Protein AF-A0A536GI34-F1 (afdb_monomer_lite)

Radius of gyration: 13.46 Å; chains: 1; bounding box: 27×25×49 Å

Structure (mmCIF, N/CA/C/O backbone):
data_AF-A0A536GI34-F1
#
_entry.id   AF-A0A536GI34-F1
#
loop_
_atom_site.group_PDB
_atom_site.id
_atom_site.type_symbol
_atom_site.label_atom_id
_atom_site.label_alt_id
_atom_site.label_comp_id
_atom_site.label_asym_id
_atom_site.label_entity_id
_atom_site.label_seq_id
_atom_site.pdbx_PDB_ins_code
_atom_site.Cartn_x
_atom_site.Cartn_y
_atom_site.Cartn_z
_atom_site.occupancy
_atom_site.B_iso_or_equiv
_atom_site.auth_seq_id
_atom_site.auth_comp_id
_atom_site.auth_asym_id
_atom_site.auth_atom_id
_atom_site.pdbx_PDB_model_num
ATOM 1 N N . MET A 1 1 ? -3.757 -11.556 -34.762 1.00 45.66 1 MET A N 1
ATOM 2 C CA . MET A 1 1 ? -3.437 -10.115 -34.827 1.00 45.66 1 MET A CA 1
ATOM 3 C C . MET A 1 1 ? -2.347 -9.844 -33.808 1.00 45.66 1 MET A C 1
ATOM 5 O O . MET A 1 1 ? -2.561 -10.055 -32.623 1.00 45.66 1 MET A O 1
ATOM 9 N N . GLN A 1 2 ? -1.147 -9.542 -34.299 1.00 47.25 2 GLN A N 1
ATOM 10 C CA . GLN A 1 2 ? 0.031 -9.222 -33.498 1.00 47.25 2 GLN A CA 1
ATOM 11 C C . GLN A 1 2 ? -0.079 -7.807 -32.922 1.00 47.25 2 GLN A C 1
ATOM 13 O O . GLN A 1 2 ? -0.595 -6.915 -33.588 1.00 47.25 2 GLN A O 1
ATOM 18 N N . GLY A 1 3 ? 0.502 -7.621 -31.735 1.00 44.53 3 GLY A N 1
ATOM 19 C CA . GLY A 1 3 ? 0.985 -6.329 -31.257 1.00 44.53 3 GLY A CA 1
ATOM 20 C C . GLY A 1 3 ? -0.067 -5.456 -30.587 1.00 44.53 3 GLY A C 1
ATOM 21 O O . GLY A 1 3 ? -0.797 -4.742 -31.258 1.00 44.53 3 GLY A O 1
ATOM 22 N N . ARG A 1 4 ? -0.069 -5.445 -29.249 1.00 43.06 4 ARG A N 1
ATOM 23 C CA . ARG A 1 4 ? 0.419 -4.294 -28.466 1.00 43.06 4 ARG A CA 1
ATOM 24 C C . ARG A 1 4 ? 0.205 -4.549 -26.972 1.00 43.06 4 ARG A C 1
ATOM 26 O O . ARG A 1 4 ? -0.613 -3.907 -26.325 1.00 43.06 4 ARG A O 1
ATOM 33 N N . ALA A 1 5 ? 1.019 -5.431 -26.396 1.00 45.62 5 ALA A N 1
ATOM 34 C CA . ALA A 1 5 ? 1.369 -5.314 -24.983 1.00 45.62 5 ALA A CA 1
ATOM 35 C C . ALA A 1 5 ? 2.311 -4.104 -24.815 1.00 45.62 5 ALA A C 1
ATOM 37 O O . ALA A 1 5 ? 3.455 -4.233 -24.408 1.00 45.62 5 ALA A O 1
ATOM 38 N N . SER A 1 6 ? 1.848 -2.907 -25.188 1.00 44.88 6 SER A N 1
ATOM 39 C CA . SER A 1 6 ? 2.393 -1.664 -24.642 1.00 44.88 6 SER A CA 1
ATOM 40 C C . SER A 1 6 ? 1.630 -1.384 -23.355 1.00 44.88 6 SER A C 1
ATOM 42 O O . SER A 1 6 ? 0.985 -0.351 -23.227 1.00 44.88 6 SER A O 1
ATOM 44 N N . GLN A 1 7 ? 1.612 -2.343 -22.427 1.00 56.41 7 GLN A N 1
ATOM 45 C CA . GLN A 1 7 ? 1.294 -1.986 -21.056 1.00 56.41 7 GLN A CA 1
ATOM 46 C C . GLN A 1 7 ? 2.569 -1.348 -20.546 1.00 56.41 7 GLN A C 1
ATOM 48 O O . GLN A 1 7 ? 3.557 -2.031 -20.287 1.00 56.41 7 GLN A O 1
ATOM 53 N N . TYR A 1 8 ? 2.590 -0.018 -20.554 1.00 60.50 8 TYR A N 1
ATOM 54 C CA . TYR A 1 8 ? 3.658 0.721 -19.912 1.00 60.50 8 TYR A CA 1
ATOM 55 C C . TYR A 1 8 ? 3.782 0.149 -18.493 1.00 60.50 8 TYR A C 1
ATOM 57 O O . TYR A 1 8 ? 2.761 0.079 -17.806 1.00 60.50 8 TYR A O 1
ATOM 65 N N . PRO A 1 9 ? 4.973 -0.290 -18.051 1.00 64.56 9 PRO A N 1
ATOM 66 C CA . PRO A 1 9 ? 5.160 -0.883 -16.721 1.00 64.56 9 PRO A CA 1
ATOM 67 C C . PRO A 1 9 ? 4.575 -0.011 -15.597 1.00 64.56 9 PRO A C 1
ATOM 69 O O . PRO A 1 9 ? 4.079 -0.501 -14.586 1.00 64.56 9 PRO A O 1
ATOM 72 N N . ARG A 1 10 ? 4.550 1.304 -15.836 1.00 70.62 10 ARG A N 1
ATOM 73 C CA . ARG A 1 10 ? 3.887 2.315 -15.017 1.00 70.62 10 ARG A CA 1
ATOM 74 C C . ARG A 1 10 ? 2.376 2.104 -14.858 1.00 70.62 10 ARG A C 1
ATOM 76 O O . ARG A 1 10 ? 1.858 2.207 -13.753 1.00 70.62 10 ARG A O 1
ATOM 83 N N . ASP A 1 11 ? 1.668 1.795 -15.938 1.00 75.25 11 ASP A N 1
ATOM 84 C CA . ASP A 1 11 ? 0.215 1.600 -15.919 1.00 75.25 11 ASP A CA 1
ATOM 85 C C . ASP A 1 11 ? -0.162 0.317 -15.174 1.00 75.25 11 ASP A C 1
ATOM 87 O O . ASP A 1 11 ? -1.199 0.253 -14.513 1.00 75.25 11 ASP A O 1
ATOM 91 N N . GLU A 1 12 ? 0.682 -0.711 -15.268 1.00 75.81 12 GLU A N 1
ATOM 92 C CA . GLU A 1 12 ? 0.532 -1.946 -14.500 1.00 75.81 12 GLU A CA 1
ATOM 93 C C . GLU A 1 12 ? 0.742 -1.694 -13.000 1.00 75.81 12 GLU A C 1
ATOM 95 O O . GLU A 1 12 ? -0.072 -2.139 -12.190 1.00 75.81 12 GLU A O 1
ATOM 100 N N . ALA A 1 13 ? 1.745 -0.887 -12.635 1.00 71.88 13 ALA A N 1
ATOM 101 C CA . ALA A 1 13 ? 1.972 -0.457 -11.255 1.00 71.88 13 ALA A CA 1
ATOM 102 C C . ALA A 1 13 ? 0.771 0.314 -10.679 1.00 71.88 13 ALA A C 1
ATOM 104 O O . ALA A 1 13 ? 0.349 0.051 -9.553 1.00 71.88 13 ALA A O 1
ATOM 105 N N . ILE A 1 14 ? 0.188 1.229 -11.464 1.00 75.94 14 ILE A N 1
ATOM 106 C CA . ILE A 1 14 ? -0.995 2.007 -11.064 1.00 75.94 14 ILE A CA 1
ATOM 107 C C . ILE A 1 14 ? -2.204 1.087 -10.860 1.00 75.94 14 ILE A C 1
ATOM 109 O O . ILE A 1 14 ? -2.881 1.186 -9.834 1.00 75.94 14 ILE A O 1
ATOM 113 N N . ARG A 1 15 ? -2.461 0.165 -11.800 1.00 78.62 15 ARG A N 1
ATOM 114 C CA . ARG A 1 15 ? -3.562 -0.806 -11.692 1.00 78.62 15 ARG A CA 1
ATOM 115 C C . ARG A 1 15 ? -3.409 -1.711 -10.473 1.00 78.62 15 ARG A C 1
ATOM 117 O O . ARG A 1 15 ? -4.386 -1.905 -9.755 1.00 78.62 15 ARG A O 1
ATOM 124 N N . ALA A 1 16 ? -2.205 -2.224 -10.223 1.00 81.06 16 ALA A N 1
ATOM 125 C CA . ALA A 1 16 ? -1.920 -3.050 -9.054 1.00 81.06 16 ALA A CA 1
ATOM 126 C C . ALA A 1 16 ? -2.148 -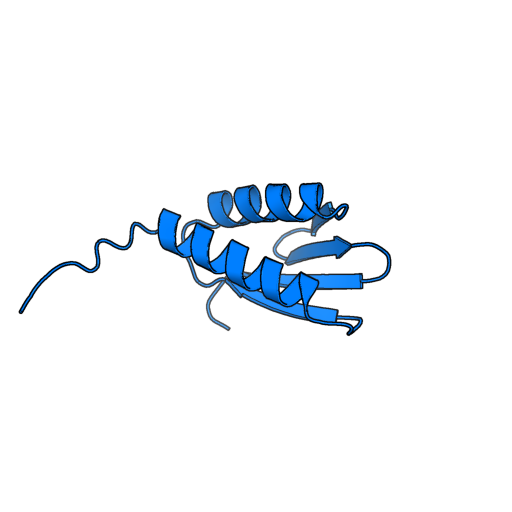2.270 -7.750 1.00 81.06 16 ALA A C 1
ATOM 128 O O . ALA A 1 16 ? -2.844 -2.756 -6.865 1.00 81.06 16 ALA A O 1
ATOM 129 N N . ALA A 1 17 ? -1.657 -1.029 -7.661 1.00 78.62 17 ALA A N 1
ATOM 130 C CA . ALA A 1 17 ? -1.857 -0.190 -6.482 1.00 78.62 17 ALA A CA 1
ATOM 131 C C . ALA A 1 17 ? -3.343 0.126 -6.223 1.00 78.62 17 ALA A C 1
ATOM 133 O O . ALA A 1 17 ? -3.781 0.112 -5.076 1.00 78.62 17 ALA A O 1
ATOM 134 N N . HIS A 1 18 ? -4.131 0.376 -7.275 1.00 76.00 18 HIS A N 1
ATOM 135 C CA . HIS A 1 18 ? -5.578 0.597 -7.149 1.00 76.00 18 HIS A CA 1
ATOM 136 C C . HIS A 1 18 ? -6.331 -0.669 -6.738 1.00 76.00 18 HIS A C 1
ATOM 138 O O . HIS A 1 18 ? -7.219 -0.600 -5.891 1.00 76.00 18 HIS A O 1
ATOM 144 N N . HIS A 1 19 ? -5.982 -1.816 -7.322 1.00 79.38 19 HIS A N 1
ATOM 145 C CA . HIS A 1 19 ? -6.555 -3.101 -6.938 1.00 79.38 19 HIS A CA 1
ATOM 146 C C . HIS A 1 19 ? -6.268 -3.403 -5.465 1.00 79.38 19 HIS A C 1
ATOM 148 O O . HIS A 1 19 ? -7.195 -3.684 -4.710 1.00 79.38 19 HIS A O 1
ATOM 154 N N . ASP A 1 20 ? -5.008 -3.279 -5.045 1.00 74.56 20 ASP A N 1
ATOM 155 C CA . ASP A 1 20 ? -4.609 -3.507 -3.661 1.00 74.56 20 ASP A CA 1
ATOM 156 C C . ASP A 1 20 ? -5.372 -2.564 -2.730 1.00 74.56 20 ASP A C 1
ATOM 158 O O . ASP A 1 20 ? -6.010 -3.046 -1.802 1.00 74.56 20 ASP A O 1
ATOM 162 N N . ALA A 1 21 ? -5.419 -1.258 -3.022 1.00 69.44 21 ALA A N 1
ATOM 163 C CA . ALA A 1 21 ? -6.194 -0.272 -2.261 1.00 69.44 21 ALA A CA 1
ATOM 164 C C . ALA A 1 21 ? -7.688 -0.621 -2.136 1.00 69.44 21 ALA A C 1
ATOM 166 O O . ALA A 1 21 ? -8.255 -0.527 -1.047 1.00 69.44 21 ALA A O 1
ATOM 167 N N . ALA A 1 22 ? -8.326 -1.058 -3.226 1.00 69.75 22 ALA A N 1
ATOM 168 C CA . ALA A 1 22 ? -9.722 -1.493 -3.216 1.00 69.75 22 ALA A CA 1
ATOM 169 C C . ALA A 1 22 ? -9.923 -2.746 -2.348 1.00 69.75 22 ALA A C 1
ATOM 171 O O . ALA A 1 22 ? -10.909 -2.847 -1.615 1.00 69.75 22 ALA A O 1
ATOM 172 N N . VAL A 1 23 ? -8.962 -3.671 -2.371 1.00 68.75 23 VAL A N 1
ATOM 173 C CA . VAL A 1 23 ? -8.934 -4.827 -1.469 1.00 68.75 23 VAL A CA 1
ATOM 174 C C . VAL A 1 23 ? -8.735 -4.384 -0.013 1.00 68.75 23 VAL A C 1
ATOM 176 O O . VAL A 1 23 ? -9.402 -4.928 0.868 1.00 68.75 23 VAL A O 1
ATOM 179 N N . LEU A 1 24 ? -7.917 -3.357 0.258 1.00 64.81 24 LEU A N 1
ATOM 180 C CA . LEU A 1 24 ? -7.754 -2.797 1.610 1.00 64.81 24 LEU A CA 1
ATOM 181 C C . LEU A 1 24 ? -9.064 -2.210 2.144 1.00 64.81 24 LEU A C 1
ATOM 183 O O . LEU A 1 24 ? -9.393 -2.414 3.310 1.00 64.81 24 LEU A O 1
ATOM 187 N N . ALA A 1 25 ? -9.820 -1.512 1.294 1.00 62.12 25 ALA A N 1
ATOM 188 C CA . ALA A 1 25 ? -11.124 -0.964 1.658 1.00 62.12 25 ALA A CA 1
ATOM 189 C C . ALA A 1 25 ? -12.178 -2.065 1.895 1.00 62.12 25 ALA A C 1
ATOM 191 O O . ALA A 1 25 ? -13.085 -1.884 2.706 1.00 62.12 25 ALA A O 1
ATOM 192 N N . GLY A 1 26 ? -12.059 -3.206 1.203 1.00 59.59 26 GLY A N 1
ATOM 193 C CA . GLY A 1 26 ? -13.011 -4.317 1.282 1.00 59.59 26 GLY A CA 1
ATOM 194 C C . GLY A 1 26 ? -12.753 -5.338 2.397 1.00 59.59 26 GLY A C 1
ATOM 195 O O . GLY A 1 26 ? -13.696 -5.988 2.849 1.00 59.59 26 GLY A O 1
ATOM 196 N N . ILE A 1 27 ? -11.507 -5.510 2.856 1.00 56.16 27 ILE A N 1
ATOM 197 C CA . ILE A 1 27 ? -11.150 -6.569 3.811 1.00 56.16 27 ILE A CA 1
ATOM 198 C C . ILE A 1 27 ? -11.189 -6.065 5.266 1.00 56.16 27 ILE A C 1
ATOM 200 O O . ILE A 1 27 ? -10.391 -5.243 5.713 1.00 56.16 27 ILE A O 1
ATOM 204 N N . LEU A 1 28 ? -12.124 -6.633 6.033 1.00 54.84 28 LEU A N 1
ATOM 205 C CA . LEU A 1 28 ? -12.336 -6.439 7.475 1.00 54.84 28 LEU A CA 1
ATOM 206 C C . LEU A 1 28 ? -11.354 -7.225 8.375 1.00 54.84 28 LEU A C 1
ATOM 208 O O . LEU A 1 28 ? -11.563 -7.275 9.584 1.00 54.84 28 LEU A O 1
ATOM 212 N N . THR A 1 29 ? -10.311 -7.863 7.832 1.00 53.34 29 THR A N 1
ATOM 213 C CA . THR A 1 29 ? -9.410 -8.743 8.602 1.00 53.34 29 THR A CA 1
ATOM 214 C C . THR A 1 29 ? -8.058 -8.099 8.918 1.00 53.34 29 THR A C 1
ATOM 216 O O . THR A 1 29 ? -7.486 -7.398 8.090 1.00 53.34 29 THR A O 1
ATOM 219 N N . ASP A 1 30 ? -7.558 -8.400 10.118 1.00 58.34 30 ASP A N 1
ATOM 220 C CA . ASP A 1 30 ? -6.387 -7.835 10.814 1.00 58.34 30 ASP A CA 1
ATOM 221 C C . ASP A 1 30 ? -5.081 -7.766 9.985 1.00 58.34 30 ASP A C 1
ATOM 223 O O . ASP A 1 30 ? -4.309 -6.812 10.105 1.00 58.34 30 ASP A O 1
ATOM 227 N N . GLU A 1 31 ? -4.844 -8.746 9.100 1.00 60.47 31 GLU A N 1
ATOM 228 C CA . GLU A 1 31 ? -3.632 -8.817 8.273 1.00 60.47 31 GLU A CA 1
ATOM 229 C C . GLU A 1 31 ? -3.940 -9.228 6.823 1.00 60.47 31 GLU A C 1
ATOM 231 O O . GLU A 1 31 ? -4.458 -10.315 6.565 1.00 60.47 31 GLU A O 1
ATOM 236 N N . PHE A 1 32 ? -3.563 -8.379 5.861 1.00 66.69 32 PHE A N 1
ATOM 237 C CA . PHE A 1 32 ? -3.567 -8.694 4.425 1.00 66.69 32 PHE A CA 1
ATOM 238 C C . PHE A 1 32 ? -2.127 -8.807 3.897 1.00 66.69 32 PHE A C 1
ATOM 240 O O . PHE A 1 32 ? -1.209 -8.137 4.383 1.00 66.69 32 PHE A O 1
ATOM 247 N N . ARG A 1 33 ? -1.907 -9.664 2.893 1.00 71.50 33 ARG A N 1
ATOM 248 C CA . ARG A 1 33 ? -0.595 -9.868 2.260 1.00 71.50 33 ARG A CA 1
ATOM 249 C C . ARG A 1 33 ? -0.701 -9.675 0.754 1.00 71.50 33 ARG A C 1
ATOM 251 O O . ARG A 1 33 ? -1.404 -10.435 0.098 1.00 71.50 33 ARG A O 1
ATOM 258 N N . ALA A 1 34 ? 0.041 -8.709 0.220 1.00 72.31 34 ALA A N 1
ATOM 259 C CA . ALA A 1 34 ? 0.128 -8.454 -1.217 1.00 72.31 34 ALA A CA 1
ATOM 260 C C . ALA A 1 34 ? 1.526 -8.805 -1.745 1.00 72.31 34 ALA A C 1
ATOM 262 O O . ALA A 1 34 ? 2.522 -8.682 -1.024 1.00 72.31 34 ALA A O 1
ATOM 263 N N . THR A 1 35 ? 1.608 -9.234 -3.005 1.00 77.50 35 THR A N 1
ATOM 264 C CA . THR A 1 35 ? 2.885 -9.485 -3.688 1.00 77.50 35 THR A CA 1
ATOM 265 C C . THR A 1 35 ? 2.932 -8.670 -4.971 1.00 77.50 35 THR A C 1
ATOM 267 O O . THR A 1 35 ? 2.079 -8.849 -5.835 1.00 77.50 35 THR A O 1
ATOM 270 N N . TYR A 1 36 ? 3.929 -7.792 -5.097 1.00 76.88 36 TYR A N 1
ATOM 271 C CA . TYR A 1 36 ? 4.162 -7.002 -6.305 1.00 76.88 36 TYR A CA 1
ATOM 272 C C . TYR A 1 36 ? 5.405 -7.528 -7.050 1.00 76.88 36 TYR A C 1
ATOM 274 O O . TYR A 1 36 ? 6.529 -7.356 -6.557 1.00 76.88 36 TYR A O 1
ATOM 282 N N . PRO A 1 37 ? 5.235 -8.173 -8.222 1.00 69.75 37 PRO A N 1
ATOM 283 C CA . PRO A 1 37 ? 6.340 -8.717 -9.014 1.00 69.75 37 PRO A CA 1
ATOM 284 C C . PRO A 1 37 ? 6.946 -7.708 -10.010 1.00 69.75 37 PRO A C 1
ATOM 286 O O . PRO A 1 37 ? 7.932 -8.029 -10.671 1.00 69.75 37 PRO A O 1
ATOM 289 N N . GLY A 1 38 ? 6.364 -6.512 -10.151 1.00 75.94 38 GLY A N 1
ATOM 290 C CA . GLY A 1 38 ? 6.747 -5.549 -11.185 1.00 75.94 38 GLY A CA 1
ATOM 291 C C . GLY A 1 38 ? 8.081 -4.825 -10.922 1.00 75.94 38 GLY A C 1
ATOM 292 O O . GLY A 1 38 ? 8.472 -4.632 -9.767 1.00 75.94 38 GLY A O 1
ATOM 293 N N . PRO A 1 39 ? 8.774 -4.360 -11.983 1.00 75.38 39 PRO A N 1
ATOM 294 C CA . PRO A 1 39 ? 10.067 -3.678 -11.863 1.00 75.38 39 PRO A CA 1
ATOM 295 C C . PRO A 1 39 ? 9.948 -2.247 -11.303 1.00 75.38 39 PRO A C 1
ATOM 297 O O . PRO A 1 39 ? 10.878 -1.740 -10.678 1.00 75.38 39 PRO A O 1
ATOM 300 N N . GLU A 1 40 ? 8.790 -1.602 -11.472 1.00 81.88 40 GLU A N 1
ATOM 301 C CA . GLU A 1 40 ? 8.529 -0.201 -11.102 1.00 81.88 40 GLU A CA 1
ATOM 302 C C . GLU A 1 40 ? 8.179 -0.039 -9.610 1.00 81.88 40 GLU A C 1
ATOM 304 O O . GLU A 1 40 ? 7.128 0.488 -9.239 1.00 81.88 40 GLU A O 1
ATOM 309 N N . ARG A 1 41 ? 9.048 -0.528 -8.715 1.00 79.06 41 ARG A N 1
ATOM 310 C CA . ARG A 1 41 ? 8.810 -0.498 -7.259 1.00 79.06 41 ARG A CA 1
ATOM 311 C C . ARG A 1 41 ? 8.614 0.922 -6.720 1.00 79.06 41 ARG A C 1
ATOM 313 O O . ARG A 1 4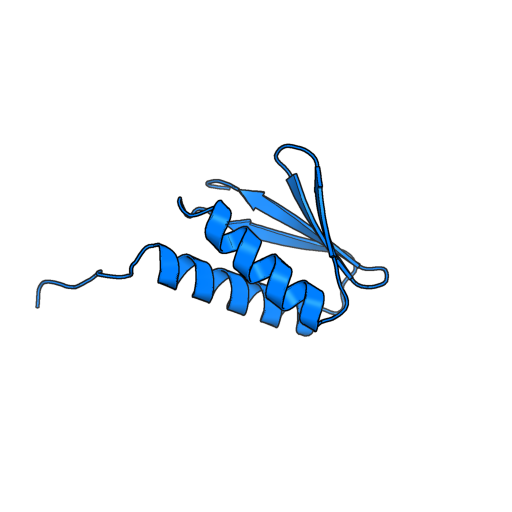1 ? 7.787 1.124 -5.835 1.00 79.06 41 ARG A O 1
ATOM 320 N N . ALA A 1 42 ? 9.373 1.892 -7.227 1.00 80.56 42 ALA A N 1
ATOM 321 C CA . ALA A 1 42 ? 9.299 3.277 -6.764 1.00 80.56 42 ALA A CA 1
ATOM 322 C C . ALA A 1 42 ? 7.942 3.921 -7.087 1.00 80.56 42 ALA A C 1
ATOM 324 O O . ALA A 1 42 ? 7.349 4.561 -6.220 1.00 80.56 42 ALA A O 1
ATOM 325 N N . GLU A 1 43 ? 7.423 3.700 -8.298 1.00 82.25 43 GLU A N 1
ATOM 326 C CA . GLU A 1 43 ? 6.118 4.229 -8.700 1.00 82.25 43 GLU A CA 1
ATOM 327 C C . GLU A 1 43 ? 4.977 3.526 -7.959 1.00 82.25 43 GLU A C 1
ATOM 329 O O . GLU A 1 43 ? 4.082 4.198 -7.449 1.00 82.25 43 GLU A O 1
ATOM 334 N N . TYR A 1 44 ? 5.046 2.197 -7.815 1.00 83.00 44 TYR A N 1
ATOM 335 C CA . TYR A 1 44 ? 4.083 1.437 -7.012 1.00 83.00 44 TYR A CA 1
ATOM 336 C C . TYR A 1 44 ? 3.976 2.001 -5.588 1.00 83.00 44 TYR A C 1
ATOM 338 O O . TYR A 1 44 ? 2.880 2.300 -5.118 1.00 83.00 44 TYR A O 1
ATOM 346 N N . LEU A 1 45 ? 5.116 2.22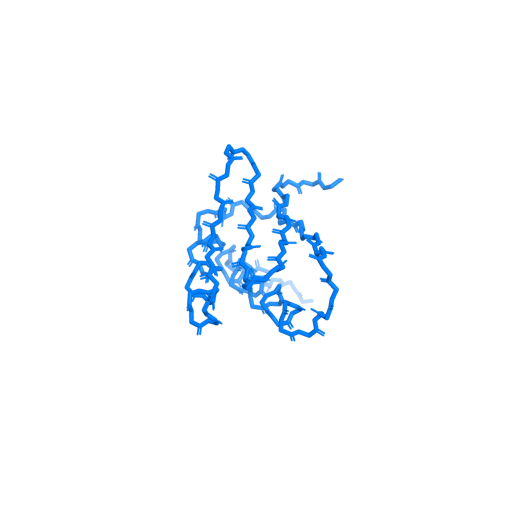2 -4.919 1.00 83.75 45 LEU A N 1
ATOM 347 C CA . LEU A 1 45 ? 5.147 2.777 -3.564 1.00 83.75 45 LEU A CA 1
ATOM 348 C C . LEU A 1 45 ? 4.615 4.206 -3.499 1.00 83.75 45 LEU A C 1
ATOM 350 O O . LEU A 1 45 ? 3.891 4.535 -2.564 1.00 83.75 45 LEU A O 1
ATOM 354 N N . ARG A 1 46 ? 4.953 5.049 -4.480 1.00 86.19 46 ARG A N 1
ATOM 355 C CA . ARG A 1 46 ? 4.470 6.431 -4.555 1.00 86.19 46 ARG A CA 1
ATOM 356 C C . ARG A 1 46 ? 2.947 6.483 -4.685 1.00 86.19 46 ARG A C 1
ATOM 358 O O . ARG A 1 46 ? 2.302 7.236 -3.960 1.00 86.19 46 ARG A O 1
ATOM 36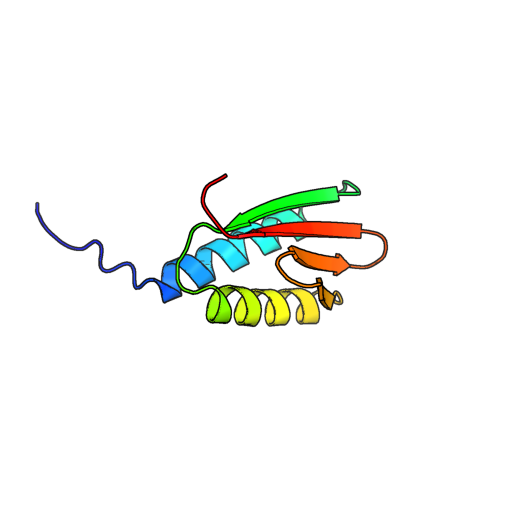5 N N . VAL A 1 47 ? 2.383 5.701 -5.604 1.00 85.00 47 VAL A N 1
ATOM 366 C CA . VAL A 1 47 ? 0.933 5.657 -5.845 1.00 85.00 47 VAL A CA 1
ATOM 367 C C . VAL A 1 47 ? 0.218 5.087 -4.626 1.00 85.00 47 VAL A C 1
ATOM 369 O O . VAL A 1 47 ? -0.742 5.683 -4.146 1.00 85.00 47 VAL A O 1
ATOM 372 N N . LEU A 1 48 ? 0.728 3.986 -4.073 1.00 83.56 48 LEU A N 1
ATOM 373 C CA . LEU A 1 48 ? 0.161 3.372 -2.882 1.00 83.56 48 LEU A CA 1
ATOM 374 C C . LEU A 1 48 ? 0.194 4.320 -1.675 1.00 83.56 48 LEU A C 1
ATOM 376 O O . LEU A 1 48 ? -0.803 4.426 -0.972 1.00 83.56 48 LEU A O 1
ATOM 380 N N . ALA A 1 49 ? 1.295 5.043 -1.455 1.00 84.06 49 ALA A N 1
ATOM 381 C CA . ALA A 1 49 ? 1.398 6.019 -0.371 1.00 84.06 49 ALA A CA 1
ATOM 382 C C . ALA A 1 49 ? 0.379 7.154 -0.512 1.00 84.06 49 ALA A C 1
ATOM 384 O O . ALA A 1 49 ? -0.207 7.548 0.490 1.00 84.06 49 ALA A O 1
ATOM 385 N N . SER A 1 50 ? 0.136 7.638 -1.735 1.00 85.50 50 SER A N 1
ATOM 386 C CA . SER A 1 50 ? -0.891 8.655 -1.993 1.00 85.50 50 SER A CA 1
ATOM 387 C C . SER A 1 50 ? -2.282 8.142 -1.628 1.00 85.50 50 SER A C 1
ATOM 389 O O . SER A 1 50 ? -2.983 8.780 -0.854 1.00 85.50 50 SER A O 1
ATOM 391 N N . ILE A 1 51 ? -2.649 6.958 -2.126 1.00 81.06 51 ILE A N 1
ATOM 392 C CA . ILE A 1 51 ? -3.977 6.378 -1.884 1.00 81.06 51 ILE A CA 1
ATOM 393 C C . ILE A 1 51 ? -4.181 6.086 -0.393 1.00 81.06 51 ILE A C 1
ATOM 395 O O . ILE A 1 51 ? -5.232 6.368 0.169 1.00 81.06 51 ILE A O 1
ATOM 399 N N . VAL A 1 52 ? -3.164 5.530 0.264 1.00 82.06 52 VAL A N 1
ATOM 400 C CA . VAL A 1 52 ? -3.200 5.226 1.697 1.00 82.06 52 VAL A CA 1
ATOM 401 C C . VAL A 1 52 ? -3.313 6.500 2.531 1.00 82.06 52 VAL A C 1
ATOM 403 O O . VAL A 1 52 ? -4.084 6.511 3.486 1.00 82.06 52 VAL A O 1
ATOM 406 N N . ALA A 1 53 ? -2.596 7.567 2.172 1.00 83.56 53 ALA A N 1
ATOM 407 C CA . ALA A 1 53 ? -2.701 8.853 2.855 1.00 83.56 53 ALA A CA 1
ATOM 408 C C . ALA A 1 53 ? -4.109 9.455 2.719 1.00 83.56 53 ALA A C 1
ATOM 410 O O . ALA A 1 53 ? -4.662 9.914 3.717 1.00 83.56 53 ALA A O 1
ATOM 411 N N . ASP A 1 54 ? -4.715 9.377 1.530 1.00 81.88 54 ASP A N 1
ATOM 412 C CA . ASP A 1 54 ? -6.095 9.828 1.292 1.00 81.88 54 ASP A CA 1
ATOM 413 C C . ASP A 1 54 ? -7.118 9.022 2.111 1.00 81.88 54 ASP A C 1
ATOM 415 O O . ASP A 1 54 ? -8.145 9.552 2.535 1.00 81.88 54 ASP A O 1
ATOM 419 N N . LEU A 1 55 ? -6.823 7.746 2.378 1.00 77.19 55 LEU A N 1
ATOM 420 C CA . LEU A 1 55 ? -7.629 6.880 3.238 1.00 77.19 55 LEU A CA 1
ATOM 421 C C . LEU A 1 55 ? -7.365 7.093 4.737 1.00 77.19 55 LEU A C 1
ATOM 423 O O . LEU A 1 55 ? -8.109 6.546 5.542 1.00 77.19 55 LEU A O 1
ATOM 427 N N . GLY A 1 56 ? -6.350 7.874 5.130 1.00 80.06 56 GLY A N 1
ATOM 428 C CA . GLY A 1 56 ? -5.974 8.116 6.530 1.00 80.06 56 GLY A CA 1
ATOM 429 C C . GLY A 1 56 ? -4.982 7.103 7.119 1.00 80.06 56 GLY A C 1
ATOM 430 O O . GLY A 1 56 ? -4.839 7.012 8.338 1.00 80.06 56 GLY A O 1
ATOM 431 N N . GLY A 1 57 ? -4.310 6.318 6.278 1.00 83.62 57 GLY A N 1
ATOM 432 C CA . GLY A 1 57 ? -3.255 5.386 6.673 1.00 83.62 57 GLY A CA 1
ATOM 433 C C . GLY A 1 57 ? -1.849 5.933 6.431 1.00 83.62 57 GLY A C 1
ATOM 434 O O . GLY A 1 57 ? -1.652 7.046 5.946 1.00 83.62 57 GLY A O 1
ATOM 435 N N . ALA A 1 58 ? -0.845 5.110 6.721 1.00 84.75 58 ALA A N 1
ATOM 436 C CA . ALA A 1 58 ? 0.559 5.411 6.480 1.00 84.75 58 ALA A CA 1
ATOM 437 C C . ALA A 1 58 ? 1.312 4.202 5.910 1.00 84.75 58 ALA A C 1
ATOM 439 O O . ALA A 1 58 ? 1.006 3.047 6.212 1.00 84.75 58 ALA A O 1
ATOM 440 N N . LEU A 1 59 ? 2.342 4.472 5.105 1.00 84.75 59 LEU A N 1
ATOM 441 C CA . LEU A 1 59 ? 3.292 3.450 4.672 1.00 84.75 59 LEU A CA 1
ATOM 442 C C . LEU A 1 59 ? 4.420 3.299 5.710 1.00 84.75 59 LEU A C 1
ATOM 444 O O . LEU A 1 59 ? 5.121 4.259 6.015 1.00 84.75 59 LEU A O 1
ATOM 448 N N . ASP A 1 60 ? 4.636 2.081 6.203 1.00 84.88 60 ASP A N 1
ATOM 449 C CA . ASP A 1 60 ? 5.759 1.678 7.056 1.00 84.88 60 ASP A CA 1
ATOM 450 C C . ASP A 1 60 ? 6.768 0.872 6.225 1.00 84.88 60 ASP A C 1
ATOM 452 O O . ASP A 1 60 ? 6.615 -0.329 5.980 1.00 84.88 60 ASP A O 1
ATOM 456 N N . THR A 1 61 ? 7.816 1.541 5.752 1.00 79.44 61 THR A N 1
ATOM 457 C CA . THR A 1 61 ? 8.904 0.904 5.005 1.00 79.44 61 THR A CA 1
ATOM 458 C C . THR A 1 61 ? 10.029 0.504 5.961 1.00 79.44 61 THR A C 1
ATOM 460 O O . THR A 1 61 ? 10.853 1.340 6.334 1.00 79.44 61 THR A O 1
ATOM 463 N N . ARG A 1 62 ? 10.112 -0.781 6.338 1.00 75.38 62 ARG A N 1
ATOM 464 C CA . ARG A 1 62 ? 11.231 -1.330 7.129 1.00 75.38 62 ARG A CA 1
ATOM 465 C C . ARG A 1 62 ? 12.069 -2.289 6.290 1.00 75.38 62 ARG A C 1
ATOM 467 O O . ARG A 1 62 ? 11.754 -3.472 6.148 1.00 75.38 62 ARG A O 1
ATOM 474 N N . GLY A 1 63 ? 13.177 -1.776 5.756 1.00 71.31 63 GLY A N 1
ATOM 475 C CA . GLY A 1 63 ? 14.117 -2.550 4.944 1.00 71.31 63 GLY A CA 1
ATOM 476 C C . GLY A 1 63 ? 13.494 -3.024 3.626 1.00 71.31 63 GLY A C 1
ATOM 477 O O . GLY A 1 63 ? 12.995 -2.222 2.838 1.00 71.31 63 GLY A O 1
ATOM 478 N N . SER A 1 64 ? 13.523 -4.336 3.369 1.00 67.88 64 SER A N 1
ATOM 479 C CA . SER A 1 64 ? 12.908 -4.944 2.177 1.00 67.88 64 SER A CA 1
ATOM 480 C C . SER A 1 64 ? 11.399 -5.168 2.307 1.00 67.88 64 SER A C 1
ATOM 482 O O . SER A 1 64 ? 10.739 -5.466 1.311 1.00 67.88 64 SER A O 1
ATOM 484 N N . ARG A 1 65 ? 10.841 -5.014 3.513 1.00 71.94 65 ARG A N 1
ATOM 485 C CA . ARG A 1 65 ? 9.407 -5.152 3.768 1.00 71.94 65 ARG A CA 1
ATOM 486 C C . ARG A 1 65 ? 8.753 -3.784 3.739 1.00 71.94 65 ARG A C 1
ATOM 488 O O . ARG A 1 65 ? 9.220 -2.842 4.378 1.00 71.94 65 ARG A O 1
ATOM 495 N N . VAL A 1 66 ? 7.648 -3.699 3.018 1.00 81.69 66 VAL A N 1
ATOM 496 C CA . VAL 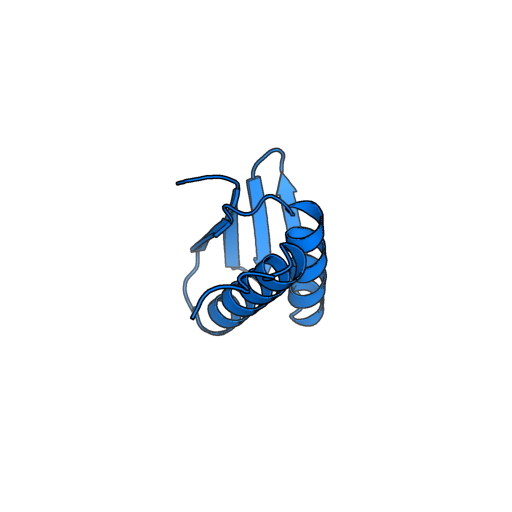A 1 66 ? 6.776 -2.531 3.062 1.00 81.69 66 VAL A CA 1
ATOM 497 C C . VAL A 1 66 ? 5.484 -2.971 3.691 1.00 81.69 66 VAL A C 1
ATOM 499 O O . VAL A 1 66 ? 4.956 -4.020 3.336 1.00 81.69 66 VAL A O 1
ATOM 502 N N . ALA A 1 67 ? 5.008 -2.194 4.647 1.00 82.75 67 ALA A N 1
ATOM 503 C CA . ALA A 1 67 ? 3.695 -2.377 5.202 1.00 82.75 67 ALA A CA 1
ATOM 504 C C . ALA A 1 67 ? 2.842 -1.131 5.003 1.00 82.75 67 ALA A C 1
ATOM 506 O O . ALA A 1 67 ? 3.352 -0.016 4.990 1.00 82.75 67 ALA A O 1
ATOM 507 N N . VAL A 1 68 ? 1.543 -1.332 4.854 1.00 81.75 68 VAL A N 1
ATOM 508 C CA . VAL A 1 68 ? 0.539 -0.280 4.996 1.00 81.75 68 VAL A CA 1
ATOM 509 C C . VAL A 1 68 ? -0.080 -0.447 6.373 1.00 81.75 68 VAL A C 1
ATOM 511 O O . VAL A 1 68 ? -0.444 -1.560 6.755 1.00 81.75 68 VAL A O 1
ATOM 514 N N . VAL A 1 69 ? -0.156 0.641 7.125 1.00 81.12 69 VAL A N 1
ATOM 515 C CA . VAL A 1 69 ? -0.799 0.694 8.436 1.00 81.12 69 VAL A CA 1
ATOM 516 C C . VAL A 1 69 ? -1.987 1.632 8.325 1.00 81.12 69 VAL A C 1
ATOM 518 O O . VAL A 1 69 ? -1.843 2.760 7.861 1.00 81.12 69 VAL A O 1
ATOM 521 N N . PHE A 1 70 ? -3.159 1.168 8.729 1.00 76.62 70 PHE A N 1
ATOM 522 C CA . PHE A 1 70 ? -4.372 1.973 8.756 1.00 76.62 70 PHE A CA 1
ATOM 523 C C . PHE A 1 70 ? -5.163 1.615 10.007 1.00 76.62 70 PHE A C 1
ATOM 525 O O . PHE A 1 70 ? -5.528 0.451 10.176 1.00 76.62 70 PHE A O 1
ATOM 532 N N . ASP A 1 71 ? -5.411 2.603 10.871 1.00 75.94 71 ASP A N 1
ATOM 533 C CA . ASP A 1 71 ? -6.030 2.378 12.183 1.00 75.94 71 ASP A CA 1
ATOM 534 C C . ASP A 1 71 ? -5.262 1.260 12.938 1.00 75.94 71 ASP A C 1
ATOM 536 O O . ASP A 1 71 ? -4.039 1.343 13.078 1.00 75.94 71 ASP A O 1
ATOM 540 N N . ASN A 1 72 ? -5.935 0.184 13.347 1.00 71.75 72 ASN A N 1
ATOM 541 C CA . ASN A 1 72 ? -5.348 -0.992 13.992 1.00 71.75 72 ASN A CA 1
ATOM 542 C C . ASN A 1 72 ? -4.907 -2.114 13.028 1.00 71.75 72 ASN A C 1
ATOM 544 O O . ASN A 1 72 ? -4.550 -3.197 13.483 1.00 71.75 72 ASN A O 1
ATOM 548 N N . ARG A 1 73 ? -4.945 -1.893 11.709 1.00 72.69 73 ARG A N 1
ATOM 549 C CA . ARG A 1 73 ? -4.705 -2.930 10.690 1.00 72.69 73 ARG A CA 1
ATOM 550 C C . ARG A 1 73 ? -3.339 -2.775 10.045 1.00 72.69 73 ARG A C 1
ATOM 552 O O . ARG A 1 73 ? -2.880 -1.660 9.781 1.00 72.69 73 ARG A O 1
ATOM 559 N N . ARG A 1 74 ? -2.704 -3.906 9.729 1.00 76.38 74 ARG A N 1
ATOM 560 C CA . ARG A 1 74 ? -1.380 -3.937 9.097 1.00 76.38 74 ARG A CA 1
ATOM 561 C C . ARG A 1 74 ? -1.368 -4.857 7.890 1.00 76.38 74 ARG A C 1
ATOM 563 O O . ARG A 1 74 ? -1.781 -6.006 7.947 1.00 76.38 74 ARG A O 1
ATOM 570 N N . ILE A 1 75 ? -0.803 -4.370 6.797 1.00 76.88 75 ILE A N 1
ATOM 571 C CA . ILE A 1 75 ? -0.771 -5.089 5.528 1.00 76.88 75 ILE A CA 1
ATOM 572 C C . ILE A 1 75 ? 0.660 -5.192 5.080 1.00 76.88 75 ILE A C 1
ATOM 574 O O . ILE A 1 75 ? 1.322 -4.171 4.972 1.00 76.88 75 ILE A O 1
ATOM 578 N N . THR A 1 76 ? 1.147 -6.399 4.812 1.00 82.50 76 THR A N 1
ATOM 579 C CA . THR A 1 76 ? 2.541 -6.600 4.409 1.00 82.50 76 THR A CA 1
ATOM 580 C C . THR A 1 76 ? 2.632 -6.842 2.910 1.00 82.50 76 THR A C 1
ATOM 582 O O . THR A 1 76 ? 2.030 -7.773 2.380 1.00 82.50 76 THR A O 1
ATOM 585 N N . ILE A 1 77 ? 3.442 -6.034 2.236 1.00 80.00 77 ILE A N 1
ATOM 586 C CA . ILE A 1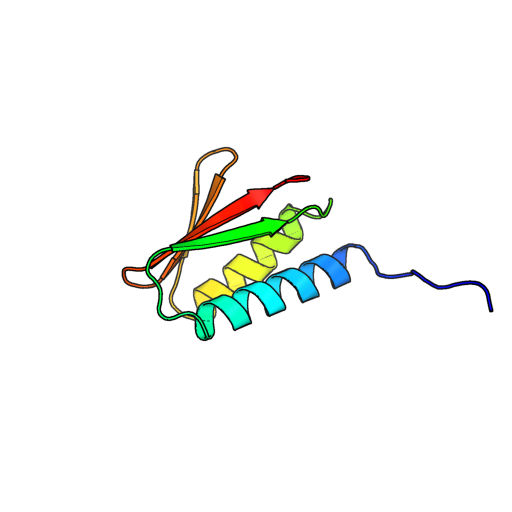 77 ? 3.711 -6.117 0.806 1.00 80.00 77 ILE A CA 1
ATOM 587 C C . ILE A 1 77 ? 5.091 -6.731 0.603 1.00 80.00 77 ILE A C 1
ATOM 589 O O . ILE A 1 77 ? 6.105 -6.240 1.118 1.00 80.00 77 ILE A O 1
ATOM 593 N N . ARG A 1 78 ? 5.124 -7.824 -0.157 1.00 79.38 78 ARG A N 1
ATOM 594 C CA . ARG A 1 78 ? 6.352 -8.488 -0.594 1.00 79.38 78 ARG A CA 1
ATOM 595 C C . ARG A 1 78 ? 6.661 -8.075 -2.027 1.00 79.38 78 ARG A C 1
ATOM 597 O O . ARG A 1 78 ? 5.781 -8.059 -2.880 1.00 79.38 78 ARG A O 1
ATOM 604 N N . PHE A 1 79 ? 7.922 -7.753 -2.279 1.00 73.69 79 PHE A N 1
ATOM 605 C CA . PHE A 1 79 ? 8.423 -7.464 -3.620 1.00 73.69 79 PHE A CA 1
ATOM 606 C C . PHE A 1 79 ? 9.148 -8.691 -4.165 1.00 73.69 79 PHE A C 1
ATOM 608 O O . PHE A 1 79 ? 9.959 -9.279 -3.446 1.00 73.69 79 PHE A O 1
ATOM 615 N N . GLY A 1 80 ? 8.874 -9.039 -5.422 1.00 69.31 80 GLY A N 1
ATOM 616 C CA . GLY A 1 80 ? 9.463 -10.190 -6.114 1.00 69.31 80 GLY A CA 1
ATOM 617 C C . GLY A 1 80 ? 8.452 -11.289 -6.448 1.00 69.31 80 GLY A C 1
ATOM 618 O O . GLY A 1 80 ? 7.275 -11.194 -6.109 1.00 69.31 80 GLY A O 1
ATOM 619 N N . SER A 1 81 ? 8.915 -12.328 -7.142 1.00 56.78 81 SER A N 1
ATOM 620 C CA . SER A 1 81 ? 8.147 -13.550 -7.396 1.00 56.78 81 SER A CA 1
ATOM 621 C C . SER A 1 81 ? 8.015 -14.348 -6.096 1.00 56.78 81 SER A C 1
ATOM 623 O O . SER A 1 81 ? 9.031 -14.657 -5.470 1.00 56.78 81 SER A O 1
ATOM 625 N N . GLY A 1 82 ? 6.769 -14.591 -5.676 1.00 49.84 82 GLY A N 1
ATOM 626 C CA . GLY A 1 82 ? 6.427 -15.388 -4.493 1.00 49.84 82 GLY A CA 1
ATOM 627 C C . GLY A 1 82 ? 6.905 -16.828 -4.573 1.00 49.84 82 GLY A C 1
ATOM 628 O O . GLY A 1 82 ? 7.017 -17.348 -5.706 1.00 49.84 82 GLY A O 1
#

Sequence (82 aa):
MQGRASQYPRDEAIRAAHHDAAVLAGILTDEFRATYPGPERAEYLRVLASIVADLGGALDTRGSRVAVVFDNRRITIRFGSG

Foldseek 3Di:
DDDDPPPPLLVVLLVLLVVVLVVVVVDPDQEAEAEDAGPPPVSSVVNNQVSLVVVVWHWDDDPQWIWIGDDNHIYIYHYHDD

Secondary structure (DSSP, 8-state):
--------HHHHHHHHHHHHHHHHHH--SSEEEEEE--S-HHHHHHHHHHHHHHTT-EEEEETTEEEEEETTEEEEEEES--

pLDDT: mean 72.29, std 11.45, range [43.06, 86.19]